Protein AF-A0A1S2W4S9-F1 (afdb_monomer_lite)

Foldseek 3Di:
DDDPVVVVVVVVVVLVVLLVVLVVLLVPDPDWQPDSVVLVCQSVVVRRVSSVCCVVHTSDYPDPPPPPVPD

Structure (mmCIF, N/CA/C/O backbone):
data_AF-A0A1S2W4S9-F1
#
_entry.id   AF-A0A1S2W4S9-F1
#
loop_
_atom_site.group_PDB
_atom_site.id
_atom_site.type_symbol
_atom_site.label_atom_id
_atom_site.label_alt_id
_atom_site.label_comp_id
_atom_site.label_asym_id
_atom_site.label_entity_id
_atom_site.label_seq_id
_atom_site.pdbx_PDB_ins_code
_atom_site.Cartn_x
_atom_site.Cartn_y
_atom_site.Cartn_z
_atom_site.occupancy
_atom_site.B_iso_or_equiv
_atom_site.auth_seq_id
_atom_site.auth_comp_id
_atom_site.auth_asym_id
_atom_site.auth_atom_id
_atom_site.pdbx_PDB_model_num
ATOM 1 N N . MET A 1 1 ? -27.677 -1.240 20.167 1.00 52.41 1 MET A N 1
ATOM 2 C CA . MET A 1 1 ? -26.352 -1.887 20.286 1.00 52.41 1 MET A CA 1
ATOM 3 C C . MET A 1 1 ? -25.320 -0.817 19.957 1.00 52.41 1 MET A C 1
ATOM 5 O O . MET A 1 1 ? -25.383 -0.287 18.860 1.00 52.41 1 MET A O 1
ATOM 9 N N . LYS A 1 2 ? -24.490 -0.373 20.913 1.00 65.00 2 LYS A N 1
ATOM 10 C CA . LYS A 1 2 ? -23.498 0.685 20.647 1.00 65.00 2 LYS A CA 1
ATOM 11 C C . LYS A 1 2 ? -22.466 0.135 19.660 1.00 65.00 2 LYS A C 1
ATOM 13 O O . LYS A 1 2 ? -21.807 -0.856 19.973 1.00 65.00 2 LYS A O 1
ATOM 18 N N . GLU A 1 3 ? -22.354 0.754 18.487 1.00 68.12 3 GLU A N 1
ATOM 19 C CA . GLU A 1 3 ? -21.220 0.567 17.578 1.00 68.12 3 GLU A CA 1
ATOM 20 C C . GLU A 1 3 ? -19.943 0.662 18.427 1.00 68.12 3 GLU A C 1
ATOM 22 O O . GLU A 1 3 ? -19.823 1.590 19.224 1.00 68.12 3 GLU A O 1
ATOM 27 N N . LYS A 1 4 ? -19.029 -0.310 18.348 1.00 77.75 4 LYS A N 1
ATOM 28 C CA . LYS A 1 4 ? -17.753 -0.262 19.079 1.00 77.75 4 LYS A CA 1
ATOM 29 C C . LYS A 1 4 ? -16.741 0.481 18.194 1.00 77.75 4 LYS A C 1
ATOM 31 O O . LYS A 1 4 ? -16.094 -0.174 17.374 1.00 77.75 4 LYS A O 1
ATOM 36 N N . PRO A 1 5 ? -16.599 1.820 18.302 1.00 79.12 5 PRO A N 1
ATOM 37 C CA . PRO A 1 5 ? -15.829 2.620 17.342 1.00 79.12 5 PRO A CA 1
ATOM 38 C C . PRO A 1 5 ? -14.346 2.227 17.305 1.00 79.12 5 PRO A C 1
ATOM 40 O O . PRO A 1 5 ? -13.697 2.342 16.271 1.00 79.12 5 PRO A O 1
ATOM 43 N N . TYR A 1 6 ? -13.832 1.689 18.413 1.00 87.12 6 TYR A N 1
ATOM 44 C CA . TYR A 1 6 ? -12.446 1.252 18.555 1.00 87.12 6 TYR A CA 1
ATOM 45 C C . TYR A 1 6 ? -12.052 0.165 17.555 1.00 87.12 6 TYR A C 1
ATOM 47 O O . TYR A 1 6 ? -10.945 0.196 17.033 1.00 87.12 6 TYR A O 1
ATOM 55 N N . VAL A 1 7 ? -12.955 -0.768 17.237 1.00 88.00 7 VAL A N 1
ATOM 56 C CA . VAL A 1 7 ? -12.6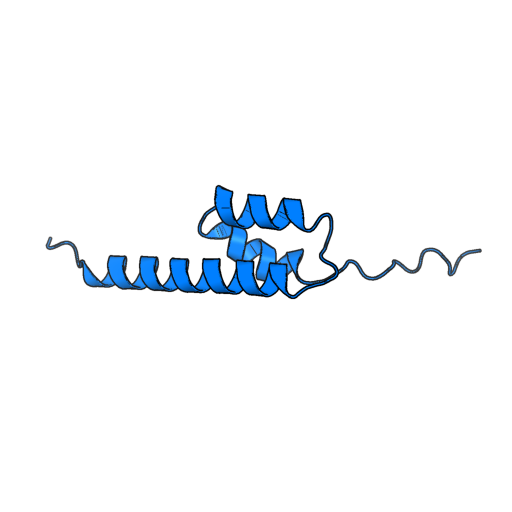44 -1.853 16.293 1.00 88.00 7 VAL A CA 1
ATOM 57 C C . VAL A 1 7 ? -12.399 -1.286 14.895 1.00 88.00 7 VAL A C 1
ATOM 59 O O . VAL A 1 7 ? -11.424 -1.656 14.249 1.00 88.00 7 VAL A O 1
ATOM 62 N N . LYS A 1 8 ? -13.226 -0.327 14.458 1.00 88.19 8 LYS A N 1
ATOM 63 C CA . LYS A 1 8 ? -13.052 0.345 13.162 1.00 88.19 8 LYS A CA 1
ATOM 64 C C . LYS A 1 8 ? -11.737 1.126 13.125 1.00 88.19 8 LYS A C 1
ATOM 66 O O . LYS A 1 8 ? -10.996 1.017 12.157 1.00 88.19 8 LYS A O 1
ATOM 71 N N . ALA A 1 9 ? -11.413 1.846 14.201 1.00 89.88 9 ALA A N 1
ATOM 72 C CA . ALA A 1 9 ? -10.154 2.582 14.302 1.00 89.88 9 ALA A CA 1
ATOM 73 C C . ALA A 1 9 ? -8.924 1.661 14.191 1.00 89.88 9 ALA A C 1
ATOM 75 O O . ALA A 1 9 ? -7.973 1.996 13.485 1.00 89.88 9 ALA A O 1
ATOM 76 N N . VAL A 1 10 ? -8.954 0.483 14.825 1.00 91.88 10 VAL A N 1
ATOM 77 C CA . VAL A 1 10 ? -7.862 -0.500 14.717 1.00 91.88 10 VAL A CA 1
ATOM 78 C C . VAL A 1 10 ? -7.727 -1.024 13.289 1.00 91.88 10 VAL A C 1
ATOM 80 O O . VAL A 1 10 ? -6.615 -1.053 12.767 1.00 91.88 10 VAL A O 1
ATOM 83 N N . VAL A 1 11 ? -8.838 -1.395 12.644 1.00 91.31 11 VAL A N 1
ATOM 84 C CA . VAL A 1 11 ? -8.819 -1.924 11.269 1.00 91.31 11 VAL A CA 1
ATOM 85 C C . VAL A 1 11 ? -8.234 -0.899 10.298 1.00 91.31 11 VAL A C 1
ATOM 87 O O . VAL A 1 11 ? -7.293 -1.228 9.583 1.00 91.31 11 VAL A O 1
ATOM 90 N N . TYR A 1 12 ? -8.700 0.352 10.334 1.00 90.81 12 TYR A N 1
ATOM 91 C CA . TYR A 1 12 ? -8.174 1.397 9.449 1.00 90.81 12 TYR A CA 1
ATOM 92 C C . TYR A 1 12 ? -6.705 1.729 9.719 1.00 90.81 12 TYR A C 1
ATOM 94 O O . TYR A 1 12 ? -5.947 1.994 8.790 1.00 90.81 12 TYR A O 1
ATOM 102 N N . THR A 1 13 ? -6.274 1.687 10.982 1.00 93.50 13 THR A N 1
ATOM 103 C CA . THR A 1 13 ? -4.859 1.899 11.322 1.00 93.50 13 THR A CA 1
ATOM 104 C C . THR A 1 13 ? -3.988 0.786 10.739 1.00 93.50 13 THR A C 1
ATOM 106 O O . THR A 1 13 ? -2.934 1.056 10.163 1.00 93.50 13 THR A O 1
ATOM 109 N N . LEU A 1 14 ? -4.434 -0.467 10.859 1.00 92.94 14 LEU A N 1
ATOM 110 C CA . LEU A 1 14 ? -3.717 -1.621 10.325 1.00 92.94 14 LEU A CA 1
ATOM 111 C C . LEU A 1 14 ? -3.672 -1.597 8.792 1.00 92.94 14 LEU A C 1
ATOM 113 O O . LEU A 1 14 ? -2.614 -1.842 8.212 1.00 92.94 14 LEU A O 1
ATOM 117 N N . GLU A 1 15 ? -4.788 -1.253 8.150 1.00 90.56 15 GLU A N 1
ATOM 118 C CA . GLU A 1 15 ? -4.887 -1.066 6.699 1.00 90.56 15 GLU A CA 1
ATOM 119 C C . GLU A 1 15 ? -3.889 -0.021 6.204 1.00 90.56 15 GLU A C 1
ATOM 121 O O . GLU A 1 15 ? -3.124 -0.271 5.273 1.00 90.56 15 GLU A O 1
ATOM 126 N N . PHE A 1 16 ? -3.837 1.127 6.882 1.00 92.69 16 PHE A N 1
ATOM 127 C CA . PHE A 1 16 ? -2.941 2.214 6.518 1.00 92.69 16 PHE A CA 1
ATOM 128 C C . PHE A 1 16 ? -1.468 1.809 6.642 1.00 92.69 16 PHE A C 1
ATOM 130 O O . PHE A 1 16 ? -0.678 2.044 5.726 1.00 92.69 16 PHE A O 1
ATOM 137 N N . ILE A 1 17 ? -1.095 1.140 7.739 1.00 94.44 17 ILE A N 1
ATOM 138 C CA . ILE A 1 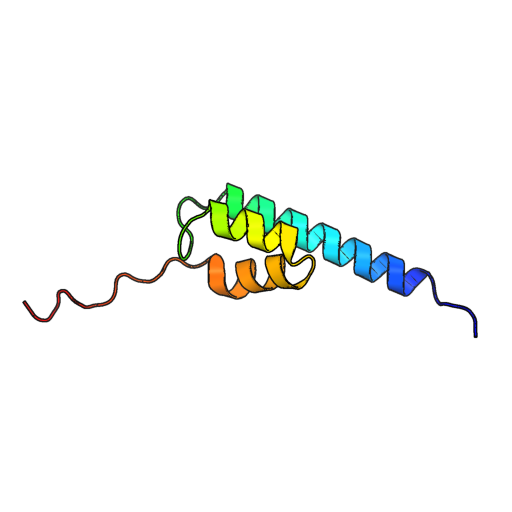17 ? 0.267 0.620 7.927 1.00 94.44 17 ILE A CA 1
ATOM 139 C C . ILE A 1 17 ? 0.618 -0.383 6.823 1.00 94.44 17 ILE A C 1
ATOM 141 O O . ILE A 1 17 ? 1.715 -0.322 6.265 1.00 94.44 17 ILE A O 1
ATOM 145 N N . LEU A 1 18 ? -0.303 -1.286 6.479 1.00 93.25 18 LEU A N 1
ATOM 146 C CA . LEU A 1 18 ? -0.089 -2.302 5.452 1.00 93.25 18 LEU A CA 1
ATOM 147 C C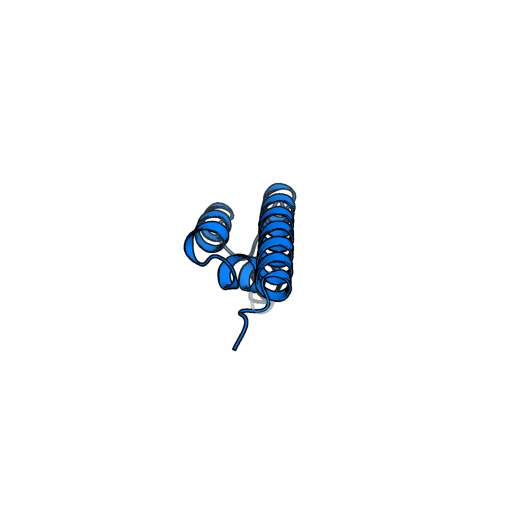 . LEU A 1 18 ? 0.096 -1.688 4.058 1.00 93.25 18 LEU A C 1
ATOM 149 O O . LEU A 1 18 ? 0.981 -2.112 3.305 1.00 93.25 18 LEU A O 1
ATOM 153 N N . LEU A 1 19 ? -0.709 -0.677 3.728 1.00 92.75 19 LEU A N 1
ATOM 154 C CA . LEU A 1 19 ? -0.622 0.064 2.474 1.00 92.75 19 LEU A CA 1
ATOM 155 C C . LEU A 1 19 ? 0.726 0.782 2.358 1.00 92.75 19 LEU A C 1
ATOM 157 O O . LEU A 1 19 ? 1.438 0.595 1.369 1.00 92.75 19 LEU A O 1
ATOM 161 N N . VAL A 1 20 ? 1.124 1.527 3.395 1.00 94.62 20 VAL A N 1
ATOM 162 C CA . VAL A 1 20 ? 2.415 2.233 3.424 1.00 94.62 20 VAL A CA 1
ATOM 163 C C . VAL A 1 20 ? 3.576 1.244 3.337 1.00 94.62 20 VAL A C 1
ATOM 165 O O . VAL A 1 20 ? 4.482 1.435 2.525 1.00 94.62 20 VAL A O 1
ATOM 168 N N . ALA A 1 21 ? 3.545 0.159 4.114 1.00 93.94 21 ALA A N 1
ATOM 169 C CA . ALA A 1 21 ? 4.589 -0.863 4.094 1.00 93.94 21 ALA A CA 1
ATOM 170 C C . ALA A 1 21 ? 4.743 -1.496 2.702 1.00 93.94 21 ALA A C 1
ATOM 172 O O . ALA A 1 21 ? 5.864 -1.651 2.218 1.00 93.94 21 ALA A O 1
ATOM 173 N N . SER A 1 22 ? 3.628 -1.800 2.035 1.00 92.38 22 SER A N 1
ATOM 174 C CA . SER A 1 22 ? 3.626 -2.376 0.686 1.00 92.38 22 SER A CA 1
ATOM 175 C C . SER A 1 22 ? 4.171 -1.403 -0.352 1.00 92.38 22 SER A C 1
ATOM 177 O O . SER A 1 22 ? 4.960 -1.796 -1.208 1.00 92.38 22 SER A O 1
ATOM 179 N N . TYR A 1 23 ? 3.809 -0.123 -0.256 1.00 92.25 23 TYR A N 1
ATOM 180 C CA . TYR A 1 23 ? 4.289 0.901 -1.180 1.00 92.25 23 TYR A CA 1
ATOM 181 C C . TYR A 1 23 ? 5.789 1.180 -1.003 1.00 92.25 23 TYR A C 1
ATOM 183 O O . TYR A 1 23 ? 6.530 1.282 -1.982 1.00 92.25 23 TYR A O 1
ATOM 191 N N . VAL A 1 24 ? 6.263 1.242 0.246 1.00 93.69 24 VAL A N 1
ATOM 192 C CA . VAL A 1 24 ? 7.691 1.394 0.567 1.00 93.69 24 VAL A CA 1
ATOM 193 C C . VAL A 1 24 ? 8.489 0.176 0.102 1.00 93.69 24 VAL A C 1
ATOM 195 O O . VAL A 1 24 ? 9.560 0.339 -0.486 1.00 93.69 24 VAL A O 1
ATOM 198 N N . ASP A 1 25 ? 7.986 -1.038 0.336 1.00 91.19 25 ASP A N 1
ATOM 199 C CA . ASP A 1 25 ? 8.616 -2.270 -0.147 1.00 91.19 25 ASP A CA 1
ATOM 200 C C . ASP A 1 25 ? 8.676 -2.294 -1.684 1.00 91.19 25 ASP A C 1
ATOM 202 O O . ASP A 1 25 ? 9.746 -2.537 -2.248 1.00 91.19 25 ASP A O 1
ATOM 206 N N . LEU A 1 26 ? 7.585 -1.924 -2.364 1.00 90.94 26 LEU A N 1
ATOM 207 C CA . LEU A 1 26 ? 7.545 -1.788 -3.821 1.00 90.94 26 LEU A CA 1
ATOM 208 C C . LEU A 1 26 ? 8.585 -0.789 -4.322 1.00 90.94 26 LEU A C 1
ATOM 210 O O . LEU A 1 26 ? 9.318 -1.085 -5.267 1.00 90.94 26 LEU A O 1
ATOM 214 N N . TRP A 1 27 ? 8.699 0.374 -3.681 1.00 90.00 27 TRP A N 1
ATOM 215 C CA . TRP A 1 27 ? 9.674 1.390 -4.067 1.00 90.00 27 TRP A CA 1
ATOM 216 C C . TRP A 1 27 ? 11.110 0.880 -3.942 1.00 90.00 27 TRP A C 1
ATOM 218 O O . TRP A 1 27 ? 11.901 1.065 -4.871 1.00 90.00 27 TRP A O 1
ATOM 228 N N . LYS A 1 28 ? 11.428 0.195 -2.839 1.00 89.06 28 LYS A N 1
ATOM 229 C CA . LYS A 1 28 ? 12.767 -0.340 -2.555 1.00 89.06 28 LYS A CA 1
ATOM 230 C C . LYS A 1 28 ? 13.165 -1.495 -3.473 1.00 89.06 28 LYS A C 1
ATOM 232 O O . LYS A 1 28 ? 14.357 -1.691 -3.706 1.00 89.06 28 LYS A O 1
ATOM 237 N N . ARG A 1 29 ? 12.211 -2.266 -4.004 1.00 85.19 29 ARG A N 1
ATOM 238 C CA . ARG A 1 29 ? 12.530 -3.419 -4.856 1.00 85.19 29 ARG A CA 1
ATOM 239 C C . ARG A 1 29 ? 12.908 -3.002 -6.283 1.00 85.19 29 ARG A C 1
ATOM 241 O O . ARG A 1 29 ? 12.162 -2.250 -6.922 1.00 85.19 29 ARG A O 1
ATOM 248 N N . PRO A 1 30 ? 14.023 -3.530 -6.824 1.00 79.38 30 PRO A N 1
ATOM 249 C CA . PRO A 1 30 ? 14.410 -3.299 -8.214 1.00 79.38 30 PRO A CA 1
ATOM 250 C C . PRO A 1 30 ? 13.627 -4.184 -9.193 1.00 79.38 30 PRO A C 1
ATOM 252 O O . PRO A 1 30 ? 13.394 -3.78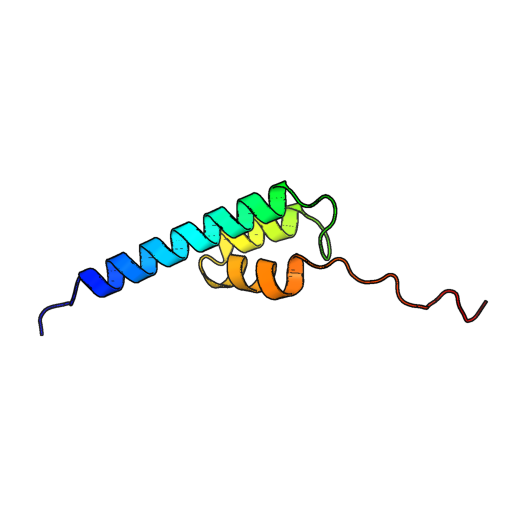7 -10.331 1.00 79.38 30 PRO A O 1
ATOM 255 N N . ARG A 1 31 ? 13.201 -5.378 -8.759 1.00 79.75 31 ARG A N 1
ATOM 256 C CA . ARG A 1 31 ? 12.436 -6.338 -9.564 1.00 79.75 31 ARG A CA 1
ATOM 257 C C . ARG A 1 31 ? 11.255 -6.880 -8.763 1.00 79.75 31 ARG A C 1
ATOM 259 O O . ARG A 1 31 ? 11.399 -7.213 -7.589 1.00 79.75 31 ARG A O 1
ATOM 266 N N . THR A 1 32 ? 10.117 -7.006 -9.430 1.00 87.38 32 THR A N 1
ATOM 267 C CA . THR A 1 32 ? 8.877 -7.610 -8.924 1.00 87.38 32 THR A CA 1
ATOM 268 C C . THR A 1 32 ? 8.393 -8.684 -9.891 1.00 87.38 32 THR A C 1
ATOM 270 O O . THR A 1 32 ? 8.876 -8.770 -11.023 1.00 87.38 32 THR A O 1
ATOM 273 N N . ARG A 1 33 ? 7.428 -9.506 -9.473 1.00 83.81 33 ARG A N 1
ATOM 274 C CA . ARG A 1 33 ? 6.746 -10.451 -10.370 1.00 83.81 33 ARG A CA 1
ATOM 275 C C . ARG A 1 33 ? 5.894 -9.684 -11.385 1.00 83.81 33 ARG A C 1
ATOM 277 O O . ARG A 1 33 ? 4.772 -9.300 -11.085 1.00 83.81 33 ARG A O 1
ATOM 284 N N . GLY A 1 34 ? 6.448 -9.412 -12.564 1.00 83.62 34 GLY A N 1
ATOM 285 C CA . GLY A 1 34 ? 5.829 -8.535 -13.562 1.00 83.62 34 GLY A CA 1
ATOM 286 C C . GLY A 1 34 ? 6.129 -7.042 -13.331 1.00 83.62 34 GLY A C 1
ATOM 287 O O . GLY A 1 34 ? 7.014 -6.701 -12.537 1.00 83.62 34 GLY A O 1
ATOM 288 N N . PRO A 1 35 ? 5.428 -6.135 -14.036 1.00 87.38 35 PRO A N 1
ATOM 289 C CA . PRO A 1 35 ? 5.755 -4.712 -14.048 1.00 87.38 35 PRO A CA 1
ATOM 290 C C . PRO A 1 35 ? 5.559 -4.048 -12.681 1.00 87.38 35 PRO A C 1
ATOM 292 O O . PRO A 1 35 ? 4.489 -4.133 -12.084 1.00 87.38 35 PRO A O 1
ATOM 295 N N . LYS A 1 36 ? 6.573 -3.316 -12.206 1.00 86.69 36 LYS A N 1
ATOM 296 C CA . LYS A 1 36 ? 6.542 -2.619 -10.907 1.00 86.69 36 LYS A CA 1
ATOM 297 C C . LYS A 1 36 ? 5.351 -1.661 -10.773 1.00 86.69 36 LYS A C 1
ATOM 299 O O . LYS A 1 36 ? 4.724 -1.592 -9.722 1.00 86.69 36 LYS A O 1
ATOM 304 N N . TRP A 1 37 ? 5.014 -0.952 -11.849 1.00 88.88 37 TRP A N 1
ATOM 305 C CA . TRP A 1 37 ? 3.904 0.002 -11.873 1.00 88.88 37 TRP A CA 1
ATOM 306 C C . TRP A 1 37 ? 2.532 -0.673 -11.717 1.00 88.88 37 TRP A C 1
ATOM 308 O O . TRP A 1 37 ? 1.653 -0.108 -11.071 1.00 88.88 37 TRP A O 1
ATOM 318 N N . LEU A 1 38 ? 2.369 -1.902 -12.227 1.00 91.81 38 LEU A N 1
ATOM 319 C CA . LEU A 1 38 ? 1.127 -2.670 -12.099 1.00 91.81 38 LEU A CA 1
ATOM 320 C C . LEU A 1 38 ? 0.810 -2.949 -10.628 1.00 91.81 38 LEU A C 1
ATOM 322 O O . LEU A 1 38 ? -0.327 -2.785 -10.193 1.00 91.81 38 LEU A O 1
ATOM 326 N N . TRP A 1 39 ? 1.832 -3.308 -9.848 1.00 92.62 39 TRP A N 1
ATOM 327 C CA . TRP A 1 39 ? 1.683 -3.526 -8.412 1.00 92.62 39 TRP A CA 1
ATOM 328 C C . TRP A 1 39 ? 1.306 -2.251 -7.663 1.00 92.62 39 TRP A C 1
ATOM 330 O O . TRP A 1 39 ? 0.466 -2.312 -6.773 1.00 92.62 39 TRP A O 1
ATOM 340 N N . GLY A 1 40 ? 1.855 -1.097 -8.053 1.00 91.56 40 GLY A N 1
ATOM 341 C CA . GLY A 1 40 ? 1.471 0.194 -7.471 1.00 91.56 40 GLY A CA 1
ATOM 342 C C . GLY A 1 40 ? -0.013 0.503 -7.676 1.00 91.56 40 GLY A C 1
ATOM 343 O O . GLY A 1 40 ? -0.696 0.888 -6.729 1.00 91.56 40 GLY A O 1
ATOM 344 N N . ILE A 1 41 ? -0.532 0.249 -8.883 1.00 92.00 41 ILE A N 1
ATOM 345 C CA . ILE A 1 41 ? -1.964 0.394 -9.180 1.00 92.00 41 ILE A CA 1
ATOM 346 C C . ILE A 1 41 ? -2.786 -0.598 -8.358 1.00 92.00 41 ILE A C 1
ATOM 348 O O . ILE A 1 41 ? -3.763 -0.192 -7.741 1.00 92.00 41 ILE A O 1
ATOM 352 N N . LEU A 1 42 ? -2.395 -1.875 -8.301 1.00 92.19 42 LEU A N 1
ATOM 353 C CA . LEU A 1 42 ? -3.137 -2.896 -7.553 1.00 92.19 42 LEU A CA 1
ATOM 354 C C . LEU A 1 42 ? -3.237 -2.569 -6.056 1.00 92.19 42 LEU A C 1
ATOM 356 O O . LEU A 1 42 ? -4.307 -2.698 -5.465 1.00 92.19 42 LEU A O 1
ATOM 360 N N . ILE A 1 43 ? -2.128 -2.129 -5.454 1.00 90.81 43 ILE A N 1
ATOM 361 C CA . ILE A 1 43 ? -2.070 -1.705 -4.049 1.00 90.81 43 ILE A CA 1
ATOM 362 C C . ILE A 1 43 ? -3.061 -0.564 -3.793 1.00 90.81 43 ILE A C 1
ATOM 364 O O . ILE A 1 43 ? -3.741 -0.571 -2.773 1.00 90.81 43 ILE A O 1
ATOM 368 N N . PHE A 1 44 ? -3.174 0.383 -4.725 1.00 88.81 44 PHE A N 1
ATOM 369 C CA . PHE A 1 44 ? -4.053 1.541 -4.578 1.00 88.81 44 PHE A CA 1
ATOM 370 C C . PHE A 1 44 ? -5.530 1.228 -4.875 1.00 88.81 44 PHE A C 1
ATOM 372 O O . PHE A 1 44 ? -6.415 1.674 -4.151 1.00 88.81 44 PHE A O 1
ATOM 379 N N . LEU A 1 45 ? -5.814 0.445 -5.921 1.00 89.88 45 LEU A N 1
ATOM 380 C CA . LEU A 1 45 ? -7.177 0.203 -6.406 1.00 89.88 45 LEU A CA 1
ATOM 381 C C . LEU A 1 45 ? -7.941 -0.829 -5.568 1.00 89.88 45 LEU A C 1
ATOM 383 O O . LEU A 1 45 ? -9.161 -0.747 -5.452 1.00 89.88 45 LEU A O 1
ATOM 387 N N . VAL A 1 46 ? -7.235 -1.811 -4.998 1.00 90.31 46 VAL A N 1
ATOM 388 C CA . VAL A 1 46 ? -7.852 -2.959 -4.309 1.00 90.31 46 VAL A CA 1
ATOM 389 C C . VAL A 1 46 ? -7.756 -2.841 -2.774 1.00 90.31 46 VAL A C 1
ATOM 391 O O . VAL A 1 46 ? -8.000 -3.812 -2.060 1.00 90.31 46 VAL A O 1
ATOM 394 N N . ASN A 1 47 ? -7.416 -1.648 -2.268 1.00 85.75 47 ASN A N 1
ATOM 395 C CA . ASN A 1 47 ? -7.368 -1.234 -0.854 1.00 85.75 47 ASN A CA 1
ATOM 396 C C . ASN A 1 47 ? -6.701 -2.243 0.095 1.00 85.75 47 ASN A C 1
ATOM 398 O O . ASN A 1 47 ? -5.489 -2.208 0.256 1.00 85.75 47 ASN A O 1
ATOM 402 N N . TYR A 1 48 ? -7.452 -3.178 0.678 1.00 83.94 48 TYR A N 1
ATOM 403 C CA . TYR A 1 48 ? -6.923 -4.184 1.599 1.00 83.94 48 TYR A CA 1
ATOM 404 C C . TYR A 1 48 ? -6.263 -5.365 0.874 1.00 83.94 48 TYR A C 1
ATOM 406 O O . TYR A 1 48 ? -5.233 -5.876 1.310 1.00 83.94 48 TYR A O 1
ATOM 414 N N . LEU A 1 49 ? -6.839 -5.820 -0.244 1.00 89.81 49 LEU A N 1
ATOM 415 C CA . LEU A 1 49 ? -6.357 -7.016 -0.945 1.00 89.81 49 LEU A CA 1
ATOM 416 C C . LEU A 1 49 ? -5.101 -6.726 -1.769 1.00 89.81 49 LEU A C 1
ATOM 418 O O . LEU A 1 49 ? -4.228 -7.582 -1.868 1.00 89.81 49 LEU A O 1
ATOM 422 N N . GLY A 1 50 ? -4.978 -5.522 -2.329 1.00 91.19 50 GLY A N 1
ATOM 423 C CA . GLY A 1 50 ? -3.824 -5.118 -3.140 1.00 91.19 50 GLY A CA 1
ATOM 424 C C . GLY A 1 50 ? -2.480 -5.265 -2.407 1.00 91.19 50 GLY A C 1
ATOM 425 O O . GLY A 1 50 ? -1.618 -6.011 -2.882 1.00 91.19 50 GLY A O 1
ATOM 426 N N . PRO A 1 51 ? -2.306 -4.623 -1.233 1.00 92.31 51 PRO A N 1
ATOM 427 C CA . PRO A 1 51 ? -1.145 -4.774 -0.357 1.00 92.31 51 PRO A CA 1
ATOM 428 C C . PRO A 1 51 ? -0.850 -6.234 0.002 1.00 92.31 51 PRO A C 1
ATOM 430 O O . PRO A 1 51 ? 0.290 -6.685 -0.110 1.00 92.31 51 PRO A O 1
ATOM 433 N N . VAL A 1 52 ? -1.880 -7.000 0.384 1.00 91.88 52 VAL A N 1
ATOM 434 C CA . VAL A 1 52 ? -1.731 -8.410 0.780 1.00 91.88 52 VAL A CA 1
ATOM 435 C C . VAL A 1 52 ? -1.224 -9.257 -0.387 1.00 91.88 52 VAL A C 1
ATOM 437 O O . VAL A 1 52 ? -0.240 -9.981 -0.239 1.00 91.88 52 VAL A O 1
ATOM 440 N N . VAL A 1 53 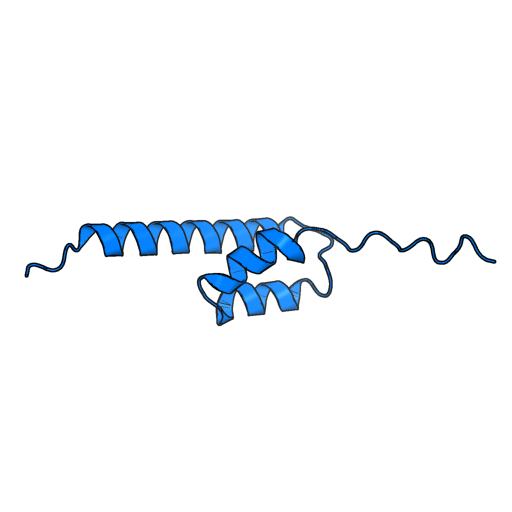? -1.846 -9.148 -1.564 1.00 90.94 53 VAL A N 1
ATOM 441 C CA . VAL A 1 53 ? -1.454 -9.919 -2.757 1.00 90.94 53 VAL A CA 1
ATOM 442 C C . VAL A 1 53 ? -0.055 -9.520 -3.226 1.00 90.94 53 VAL A C 1
ATOM 444 O O . VAL A 1 53 ? 0.744 -10.390 -3.583 1.00 90.94 53 VAL A O 1
ATOM 447 N N . TYR A 1 54 ? 0.288 -8.231 -3.172 1.00 90.50 54 TYR A N 1
ATOM 448 C CA . TYR A 1 54 ? 1.640 -7.767 -3.474 1.00 90.50 54 TYR A CA 1
ATOM 449 C C . TYR A 1 54 ? 2.680 -8.380 -2.524 1.00 90.50 54 TYR A C 1
ATOM 451 O O . TYR A 1 54 ? 3.675 -8.954 -2.977 1.00 90.50 54 TYR A O 1
ATOM 459 N N . LEU A 1 55 ? 2.439 -8.308 -1.212 1.00 87.94 55 LEU A N 1
ATOM 460 C CA . LEU A 1 55 ? 3.361 -8.835 -0.210 1.00 87.94 55 LEU A CA 1
ATOM 461 C C . LEU A 1 55 ? 3.477 -10.359 -0.268 1.00 87.94 55 LEU A C 1
ATOM 463 O O . LEU A 1 55 ? 4.555 -10.887 -0.028 1.00 87.94 55 LEU A O 1
ATOM 467 N N . VAL A 1 56 ? 2.418 -11.098 -0.591 1.00 89.12 56 VAL A N 1
ATOM 468 C CA . VAL A 1 56 ? 2.503 -12.565 -0.683 1.00 89.12 56 VAL A CA 1
ATOM 469 C C . VAL A 1 56 ? 3.137 -12.990 -2.010 1.00 89.12 56 VAL A C 1
ATOM 471 O O . VAL A 1 56 ? 4.101 -13.762 -2.025 1.00 89.12 56 VAL A O 1
ATOM 474 N N . TRP A 1 57 ? 2.639 -12.457 -3.126 1.00 86.75 57 TRP A N 1
ATOM 475 C CA . TRP A 1 57 ? 2.969 -12.940 -4.465 1.00 86.75 57 TRP A CA 1
ATOM 476 C C . TRP A 1 57 ? 3.904 -12.007 -5.232 1.00 86.75 57 TRP A C 1
ATOM 478 O O . TRP A 1 57 ? 4.915 -12.463 -5.768 1.00 86.75 57 TRP A O 1
ATOM 488 N N . GLY A 1 58 ? 3.587 -10.713 -5.283 1.00 83.56 58 GLY A N 1
ATOM 489 C CA . GLY A 1 58 ? 4.265 -9.728 -6.134 1.00 83.56 58 GLY A CA 1
ATOM 490 C C . GLY A 1 58 ? 5.717 -9.426 -5.766 1.00 83.56 58 GLY A C 1
ATOM 491 O O . GLY A 1 58 ? 6.530 -9.134 -6.650 1.00 83.56 58 GLY A O 1
ATOM 492 N N . ARG A 1 59 ? 6.070 -9.555 -4.481 1.00 81.50 59 ARG A N 1
ATOM 493 C CA . ARG A 1 59 ? 7.401 -9.211 -3.950 1.00 81.50 59 ARG A CA 1
ATOM 494 C C . ARG A 1 59 ? 8.537 -10.137 -4.397 1.00 81.50 59 ARG A C 1
ATOM 496 O O . ARG A 1 59 ? 9.706 -9.766 -4.281 1.00 81.50 59 ARG A O 1
ATOM 503 N N . HIS A 1 60 ? 8.218 -11.341 -4.862 1.00 80.31 60 HIS A N 1
ATOM 504 C CA . HIS A 1 60 ? 9.211 -12.319 -5.298 1.00 80.31 60 HIS A CA 1
ATOM 505 C C . HIS A 1 60 ? 9.318 -12.275 -6.820 1.00 80.31 60 HIS A C 1
ATOM 507 O O . HIS A 1 60 ? 8.292 -12.413 -7.470 1.00 80.31 60 HIS A O 1
ATOM 513 N N . PRO A 1 61 ? 10.497 -12.085 -7.423 1.00 69.75 61 PRO A N 1
ATOM 514 C CA . PRO A 1 61 ? 10.650 -12.247 -8.864 1.00 69.75 61 PRO A CA 1
ATOM 515 C C . PRO A 1 61 ? 10.374 -13.706 -9.262 1.00 69.75 61 PRO A C 1
ATOM 517 O O . PRO A 1 61 ? 10.594 -14.625 -8.473 1.00 69.75 61 PRO A O 1
ATOM 520 N N . ALA A 1 62 ? 9.855 -13.930 -10.473 1.00 66.88 62 ALA A N 1
ATOM 521 C CA . ALA A 1 62 ? 9.788 -15.280 -11.018 1.00 66.88 62 ALA A CA 1
ATOM 522 C C . ALA A 1 62 ? 11.229 -15.776 -11.161 1.00 66.88 62 ALA A C 1
ATOM 524 O O . ALA A 1 62 ? 12.047 -15.105 -11.793 1.00 66.88 62 ALA A O 1
ATOM 525 N N . THR A 1 63 ? 11.555 -16.893 -10.511 1.00 67.94 63 THR A N 1
ATOM 526 C CA . THR A 1 63 ? 12.797 -17.615 -10.774 1.00 67.94 63 THR A CA 1
ATOM 527 C C . THR A 1 63 ? 12.876 -17.832 -12.283 1.00 67.94 63 THR A C 1
ATOM 529 O O . THR A 1 63 ? 11.856 -18.219 -12.860 1.00 67.94 63 THR A O 1
ATOM 532 N N . PRO A 1 64 ? 14.010 -17.534 -12.942 1.00 62.34 64 PRO A N 1
ATOM 533 C CA . PRO A 1 64 ? 14.166 -17.884 -14.342 1.00 62.34 64 PRO A CA 1
ATOM 534 C C . PRO A 1 64 ? 14.000 -19.399 -14.406 1.00 62.34 64 PRO A C 1
ATOM 536 O O . PRO A 1 64 ? 14.803 -20.144 -13.850 1.00 62.34 64 PRO A O 1
ATOM 539 N N . THR A 1 65 ? 12.867 -19.834 -14.950 1.00 62.34 65 THR A N 1
ATOM 540 C CA . THR A 1 65 ? 12.595 -21.231 -15.229 1.00 62.34 65 THR A CA 1
ATOM 541 C C . THR A 1 65 ? 13.774 -21.742 -16.039 1.00 62.34 65 THR A C 1
ATOM 543 O O . THR A 1 65 ? 14.087 -21.180 -17.080 1.00 62.34 65 THR A O 1
ATOM 546 N N . GLU A 1 66 ? 14.475 -22.709 -15.461 1.00 57.84 66 GLU A N 1
ATOM 547 C CA . GLU A 1 66 ? 15.019 -23.966 -15.991 1.00 57.84 66 GLU A CA 1
ATOM 548 C C . GLU A 1 66 ? 14.552 -24.395 -17.407 1.00 57.84 66 GLU A C 1
ATOM 550 O O . GLU A 1 66 ? 14.279 -25.558 -17.658 1.00 57.84 66 GLU A O 1
ATOM 555 N N . SER A 1 67 ? 14.413 -23.471 -18.356 1.00 63.28 67 SER A N 1
ATOM 556 C CA . SER A 1 67 ? 14.048 -23.717 -19.754 1.00 63.28 67 SER A CA 1
ATOM 557 C C . SER A 1 67 ? 15.258 -23.605 -20.683 1.00 63.28 67 SER A C 1
ATOM 559 O O . SER A 1 67 ? 15.077 -23.573 -21.890 1.00 63.28 67 SER A O 1
ATOM 561 N N . SER A 1 68 ? 16.474 -23.521 -20.130 1.00 58.31 68 SER A N 1
ATOM 562 C CA . SER A 1 68 ? 17.751 -23.542 -20.861 1.00 58.31 68 SER A CA 1
ATOM 563 C C . SER A 1 68 ? 18.597 -24.785 -20.537 1.00 58.31 68 SER A C 1
ATOM 565 O O . SER A 1 68 ? 19.800 -24.783 -20.767 1.00 58.31 68 SER A O 1
ATOM 567 N N . ILE A 1 69 ? 18.008 -25.813 -19.908 1.00 66.19 69 ILE A N 1
ATOM 568 C CA . ILE A 1 69 ? 18.678 -27.097 -19.599 1.00 66.19 69 ILE A CA 1
ATOM 569 C C . ILE A 1 69 ? 18.358 -28.164 -20.673 1.00 66.19 69 ILE A C 1
ATOM 571 O O . ILE A 1 69 ? 18.830 -29.297 -20.612 1.00 66.19 69 ILE A O 1
ATOM 575 N N . HIS A 1 70 ? 17.585 -27.803 -21.699 1.00 63.00 70 HIS A N 1
ATOM 576 C CA . HIS A 1 70 ? 17.219 -28.682 -22.815 1.00 63.00 70 HIS A CA 1
ATOM 577 C C . HIS A 1 70 ? 17.668 -28.171 -24.192 1.00 63.00 70 HIS A C 1
ATOM 579 O O . HIS A 1 70 ? 17.073 -28.559 -25.195 1.00 63.00 70 HIS A O 1
ATOM 585 N N . ASP A 1 71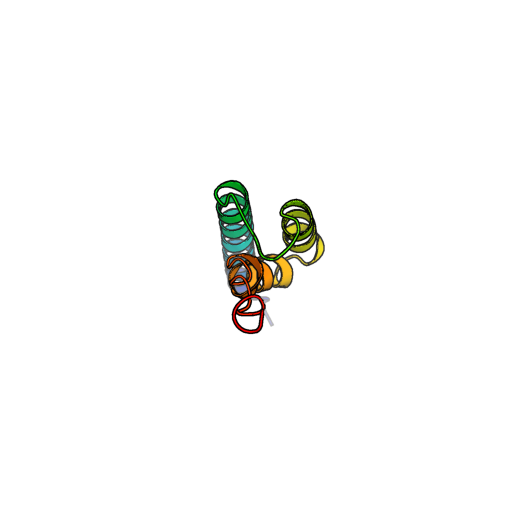 ? 18.746 -27.382 -24.228 1.00 63.06 71 ASP A N 1
ATOM 586 C CA . ASP A 1 71 ? 19.450 -27.020 -25.466 1.00 63.06 71 ASP A CA 1
ATOM 587 C C . ASP A 1 71 ? 20.785 -27.774 -25.572 1.00 63.06 71 ASP A C 1
ATOM 589 O O . ASP A 1 71 ? 21.545 -27.771 -24.572 1.00 63.06 71 ASP A O 1
#

Secondary structure (DSSP, 8-state):
----HHHHHHHHHHHHHHHHHHHHHHHH-S-BSB-HHHHHHHHHHTTTHHHHHIIIIITSPPP--S-SS--

Sequence (71 aa):
MKEKPYVKAVVYTLEFILLVASYVDLWKRPRTRGPKWLWGILIFLVNYLGPVVYLVWGRHPATPTESSIHD

Radius of gyration: 16.96 Å; chains: 1; bounding box: 46×31×46 Å

pLDDT: mean 83.89, std 11.06, range [52.41, 94.62]